Protein AF-A0A7X7LHX3-F1 (afdb_monomer_lite)

Radius of gyration: 37.58 Å; chains: 1; bounding box: 99×32×101 Å

Foldseek 3Di:
DDDDDDDDPPPCPDPVNVVVVVVVVVVVVVVVVVVVVVVVVVVVVVVVVVVVVVVLVVLLVVLLVLLVVLVVVLVVLCVVQPDDDPPLVVVLVVLSVVLVVCSVVSHDSVVSVVSSVVSVVSSVVVSVVSVVVVVVVVVD

Secondary structure (DSSP, 8-state):
--------------HHHHHHHHHHHHHHHHHHHHHHHHHHHHHHHHHHHHHHHHHHHHHHHHHHHHHHHHHHHHHHHHHHSTTS-HHHHHHHHHHHHHHHHHHHTT--HHHHHHHHHHHHHHHHHHHHHHHHHHHHHHH-

Sequence (140 aa):
MEGKEKQSVNSGSKPNDVKIFKAIILVLVVIIGVLTFLLITSRSSIKEIATEKQESVNLNQELQTELDSLLTDYNFLKSEYDSVLVEKDSVIQASADEIRRLISMEADYYKIRRQLNLLRERTQDYVDELDKLYTENKVL

pLDDT: mean 74.72, std 14.15, range [38.03, 93.12]

Structure (mmCIF, N/CA/C/O backbone):
data_AF-A0A7X7LHX3-F1
#
_entry.id   AF-A0A7X7LHX3-F1
#
loop_
_atom_site.group_PDB
_atom_site.id
_atom_site.type_symbol
_atom_site.label_atom_id
_atom_site.label_alt_id
_atom_site.label_comp_id
_atom_site.label_asym_id
_atom_site.label_entity_id
_atom_site.label_seq_id
_atom_site.pdbx_PDB_ins_code
_atom_site.Cartn_x
_atom_site.Cartn_y
_atom_site.Cartn_z
_atom_site.occupancy
_atom_site.B_iso_or_equiv
_atom_site.auth_seq_id
_atom_site.auth_comp_id
_atom_site.auth_asym_id
_atom_site.auth_atom_id
_atom_site.pdbx_PDB_model_num
ATOM 1 N N . MET A 1 1 ? 75.371 -25.518 -63.314 1.00 41.06 1 MET A N 1
ATOM 2 C CA . MET A 1 1 ? 75.335 -24.048 -63.427 1.00 41.06 1 MET A CA 1
ATOM 3 C C . MET A 1 1 ? 73.890 -23.696 -63.702 1.00 41.06 1 MET A C 1
ATOM 5 O O . MET A 1 1 ? 73.338 -24.246 -64.639 1.00 41.06 1 MET A O 1
ATOM 9 N N . GLU A 1 2 ? 73.197 -23.239 -62.659 1.00 42.00 2 GLU A N 1
ATOM 10 C CA . GLU A 1 2 ? 72.659 -21.863 -62.577 1.00 42.00 2 GLU A CA 1
ATOM 11 C C . GLU A 1 2 ? 71.276 -21.805 -63.255 1.00 42.00 2 GLU A C 1
ATOM 13 O O . GLU A 1 2 ? 71.100 -22.329 -64.339 1.00 42.00 2 GLU A O 1
ATOM 18 N N . GLY A 1 3 ? 70.211 -21.268 -62.677 1.00 40.81 3 GLY A N 1
ATOM 19 C CA . GLY A 1 3 ? 70.070 -20.422 -61.506 1.00 40.81 3 GLY A CA 1
ATOM 20 C C . GLY A 1 3 ? 68.586 -20.291 -61.139 1.00 40.81 3 GLY A C 1
ATOM 21 O O . GLY A 1 3 ? 67.703 -20.864 -61.772 1.00 40.81 3 GLY A O 1
ATOM 22 N N . LYS A 1 4 ? 68.365 -19.581 -60.040 1.00 44.97 4 LYS A N 1
ATOM 23 C CA . LYS A 1 4 ? 67.146 -19.477 -59.239 1.00 44.97 4 LYS A CA 1
ATOM 24 C C . LYS A 1 4 ? 66.071 -18.548 -59.816 1.00 44.97 4 LYS A C 1
ATOM 26 O O . LYS A 1 4 ? 66.399 -17.657 -60.584 1.00 44.97 4 LYS A O 1
ATOM 31 N N . GLU A 1 5 ? 64.871 -18.685 -59.227 1.00 48.75 5 GLU A N 1
ATOM 32 C CA . GLU A 1 5 ? 63.884 -17.627 -58.907 1.00 48.75 5 GLU A CA 1
ATOM 33 C C . GLU A 1 5 ? 63.268 -16.861 -60.101 1.00 48.75 5 GLU A C 1
ATOM 35 O O . GLU A 1 5 ? 63.939 -16.443 -61.029 1.00 48.75 5 GLU A O 1
ATOM 40 N N . LYS A 1 6 ? 61.959 -16.590 -60.146 1.00 38.84 6 LYS A N 1
ATOM 41 C CA . LYS A 1 6 ? 61.212 -15.779 -59.174 1.00 38.84 6 LYS A CA 1
ATOM 42 C C . LYS A 1 6 ? 59.709 -16.080 -59.218 1.00 38.84 6 LYS A C 1
ATOM 44 O O . LYS A 1 6 ? 59.129 -16.282 -60.280 1.00 38.84 6 LYS A O 1
ATOM 49 N N . GLN A 1 7 ? 59.090 -16.012 -58.039 1.00 50.19 7 GLN A N 1
ATOM 50 C CA . GLN A 1 7 ? 57.660 -15.767 -57.852 1.00 50.19 7 GLN A CA 1
ATOM 51 C C . GLN A 1 7 ? 57.191 -14.538 -58.647 1.00 50.19 7 GLN A C 1
ATOM 53 O O . GLN A 1 7 ? 57.873 -13.513 -58.661 1.00 50.19 7 GLN A O 1
ATOM 58 N N . SER A 1 8 ? 55.950 -14.564 -59.128 1.00 39.25 8 SER A N 1
ATOM 59 C CA . SER A 1 8 ? 55.077 -13.402 -58.963 1.00 39.25 8 SER A CA 1
ATOM 60 C C . SER A 1 8 ? 53.651 -13.864 -58.667 1.00 39.25 8 SER A C 1
ATOM 62 O O . SER A 1 8 ? 52.944 -14.448 -59.485 1.00 39.25 8 SER A O 1
ATOM 64 N N . VAL A 1 9 ? 53.249 -13.637 -57.419 1.00 48.22 9 VAL A N 1
ATOM 65 C CA . VAL A 1 9 ? 51.854 -13.644 -56.991 1.00 48.22 9 VAL A CA 1
ATOM 66 C C . VAL A 1 9 ? 51.173 -12.507 -57.747 1.00 48.22 9 VAL A C 1
ATOM 68 O O . VAL A 1 9 ? 51.409 -11.339 -57.453 1.00 48.22 9 VAL A O 1
ATOM 71 N N . ASN A 1 10 ? 50.372 -12.833 -58.759 1.00 38.03 10 ASN A N 1
ATOM 72 C CA . ASN A 1 10 ? 49.577 -11.839 -59.468 1.00 38.03 10 ASN A CA 1
ATOM 73 C C . ASN A 1 10 ? 48.259 -11.616 -58.711 1.00 38.03 10 ASN A C 1
ATOM 75 O O . ASN A 1 10 ? 47.258 -12.282 -58.976 1.00 38.03 10 ASN A O 1
ATOM 79 N N . SER A 1 11 ? 48.260 -10.691 -57.746 1.00 54.00 11 SER A N 1
ATOM 80 C CA . SER A 1 11 ? 47.035 -10.143 -57.156 1.00 54.00 11 SER A CA 1
ATOM 81 C C . SER A 1 11 ? 46.426 -9.098 -58.098 1.00 54.00 11 SER A C 1
ATOM 83 O O . SER A 1 11 ? 46.456 -7.892 -57.867 1.00 54.00 11 SER A O 1
ATOM 85 N N . GLY A 1 12 ? 45.835 -9.571 -59.192 1.00 42.47 12 GLY A N 1
ATOM 86 C CA . GLY A 1 12 ? 45.006 -8.744 -60.063 1.00 42.47 12 GLY A CA 1
ATOM 87 C C . GLY A 1 12 ? 43.636 -8.488 -59.436 1.00 42.47 12 GLY A C 1
ATOM 88 O O . GLY A 1 12 ? 42.648 -9.065 -59.885 1.00 42.47 12 GLY A O 1
ATOM 89 N N . SER A 1 13 ? 43.547 -7.652 -58.396 1.00 57.66 13 SER A N 1
ATOM 90 C CA . SER A 1 13 ? 42.248 -7.172 -57.905 1.00 57.66 13 SER A CA 1
ATOM 91 C C . SER A 1 13 ? 41.620 -6.282 -58.979 1.00 57.66 13 SER A C 1
ATOM 93 O O . SER A 1 13 ? 42.137 -5.197 -59.269 1.00 57.66 13 SER A O 1
ATOM 95 N N . LYS A 1 14 ? 40.524 -6.739 -59.598 1.00 55.00 14 LYS A N 1
ATOM 96 C CA . LYS A 1 14 ? 39.807 -5.967 -60.618 1.00 55.00 14 LYS A CA 1
ATOM 97 C C . LYS A 1 14 ? 39.309 -4.656 -59.986 1.00 55.00 14 LYS A C 1
ATOM 99 O O . LYS A 1 14 ? 38.864 -4.666 -58.838 1.00 55.00 14 LYS A O 1
ATOM 104 N N . PRO A 1 15 ? 39.298 -3.524 -60.714 1.00 55.72 15 PRO A N 1
ATOM 105 C CA . PRO A 1 15 ? 38.886 -2.220 -60.172 1.00 55.72 15 PRO A CA 1
ATOM 106 C C . PRO A 1 15 ? 37.428 -2.189 -59.674 1.00 55.72 15 PRO A C 1
ATOM 108 O O . PRO A 1 15 ? 37.037 -1.278 -58.944 1.00 55.72 15 PRO A O 1
ATOM 111 N N . ASN A 1 16 ? 36.628 -3.187 -60.051 1.00 63.31 16 ASN A N 1
ATOM 112 C CA . ASN A 1 16 ? 35.244 -3.360 -59.624 1.00 63.31 16 ASN A CA 1
ATOM 113 C C . ASN A 1 16 ? 35.166 -4.004 -58.229 1.00 63.31 16 ASN A C 1
ATOM 115 O O . ASN A 1 16 ? 34.292 -3.639 -57.449 1.00 63.31 16 ASN A O 1
ATOM 119 N N . ASP A 1 17 ? 36.119 -4.875 -57.879 1.00 68.56 17 ASP A N 1
ATOM 120 C CA . ASP A 1 17 ? 36.153 -5.571 -56.588 1.00 68.56 17 ASP A CA 1
ATOM 121 C C . ASP A 1 17 ? 36.478 -4.589 -55.457 1.00 68.56 17 ASP A C 1
ATOM 123 O O . ASP A 1 17 ? 35.821 -4.589 -54.420 1.00 68.56 17 ASP A O 1
ATOM 127 N N . VAL A 1 18 ? 37.411 -3.657 -55.683 1.00 71.56 18 VAL A N 1
ATOM 128 C CA . VAL A 1 18 ? 37.781 -2.628 -54.689 1.00 71.56 18 VAL A CA 1
ATOM 129 C C . VAL A 1 18 ? 36.615 -1.667 -54.407 1.00 71.56 18 VAL A C 1
ATOM 131 O O . VAL A 1 18 ? 36.416 -1.232 -53.272 1.00 71.56 18 VAL A O 1
ATOM 134 N N . LYS A 1 19 ? 35.800 -1.359 -55.426 1.00 76.44 19 LYS A N 1
ATOM 135 C CA . LYS A 1 19 ? 34.595 -0.524 -55.282 1.00 76.44 19 LYS A CA 1
ATOM 136 C C . LYS A 1 19 ? 33.489 -1.250 -54.512 1.00 76.44 19 LYS A C 1
ATOM 138 O O . LYS A 1 19 ? 32.851 -0.631 -53.664 1.00 76.44 19 LYS A O 1
ATOM 143 N N . ILE A 1 20 ? 33.307 -2.548 -54.761 1.00 74.69 20 ILE A N 1
ATOM 144 C CA . ILE A 1 20 ? 32.345 -3.396 -54.041 1.00 74.69 20 ILE A CA 1
ATOM 145 C C . ILE A 1 20 ? 32.760 -3.555 -52.572 1.00 74.69 20 ILE A C 1
ATOM 147 O O . ILE A 1 20 ? 31.939 -3.335 -51.684 1.00 74.69 20 ILE A O 1
ATOM 151 N N . PHE A 1 21 ? 34.039 -3.822 -52.291 1.00 74.88 21 PHE A N 1
ATOM 152 C CA . PHE A 1 21 ? 34.556 -3.880 -50.918 1.00 74.88 21 PHE A CA 1
ATOM 153 C C . PHE A 1 21 ? 34.365 -2.556 -50.169 1.00 74.88 21 PHE A C 1
ATOM 155 O O . PHE A 1 21 ? 33.920 -2.553 -49.021 1.00 74.88 21 PHE A O 1
ATOM 162 N N . LYS A 1 22 ? 34.626 -1.417 -50.822 1.00 83.69 22 LYS A N 1
ATOM 163 C CA . LYS A 1 22 ? 34.402 -0.092 -50.225 1.00 83.69 22 LYS A CA 1
ATOM 164 C C . LYS A 1 22 ? 32.919 0.172 -49.926 1.00 83.69 22 LYS A C 1
ATOM 166 O O . LYS A 1 22 ? 32.612 0.769 -48.897 1.00 83.69 22 LYS A O 1
ATOM 171 N N . ALA A 1 23 ? 32.008 -0.295 -50.782 1.00 83.19 23 ALA A N 1
ATOM 172 C CA . ALA A 1 23 ? 30.566 -0.192 -50.553 1.00 83.19 23 ALA A CA 1
ATOM 173 C C . ALA A 1 23 ? 30.103 -1.062 -49.371 1.00 83.19 23 ALA A C 1
ATOM 175 O O . ALA A 1 23 ? 29.350 -0.586 -48.524 1.00 83.19 23 ALA A O 1
ATOM 176 N N . ILE A 1 24 ? 30.605 -2.296 -49.262 1.00 85.06 24 ILE A N 1
ATOM 177 C CA . ILE A 1 24 ? 30.299 -3.204 -48.142 1.00 85.06 24 ILE A CA 1
ATOM 178 C C . ILE A 1 24 ? 30.779 -2.614 -46.810 1.00 85.06 24 ILE A C 1
ATOM 180 O O . ILE A 1 24 ? 30.032 -2.625 -45.833 1.00 85.06 24 ILE A O 1
ATOM 184 N N . ILE A 1 25 ? 31.991 -2.050 -46.771 1.00 87.56 25 ILE A N 1
ATOM 185 C CA . ILE A 1 25 ? 32.534 -1.393 -45.570 1.00 87.56 25 ILE A CA 1
ATOM 186 C C . ILE A 1 25 ? 31.654 -0.208 -45.150 1.00 87.56 25 ILE A C 1
ATOM 188 O O . ILE A 1 25 ? 31.365 -0.054 -43.966 1.00 87.56 25 ILE A O 1
ATOM 192 N N . LEU A 1 26 ? 31.185 0.602 -46.104 1.00 89.12 26 LEU A N 1
ATOM 193 C CA . LEU A 1 26 ? 30.300 1.734 -45.816 1.00 89.12 26 LEU A CA 1
ATOM 194 C C . LEU A 1 26 ? 28.971 1.262 -45.210 1.00 89.12 26 LEU A C 1
ATOM 196 O O . LEU A 1 26 ? 28.538 1.804 -44.195 1.00 89.12 26 LEU A O 1
ATOM 200 N N . VAL A 1 27 ? 28.361 0.217 -45.775 1.00 90.25 27 VAL A N 1
ATOM 201 C CA . VAL A 1 27 ? 27.127 -0.382 -45.239 1.00 90.25 27 VAL A CA 1
ATOM 202 C C . VAL A 1 27 ? 27.340 -0.922 -43.822 1.00 90.25 27 VAL A C 1
ATOM 204 O O . VAL A 1 27 ? 26.514 -0.678 -42.947 1.00 90.25 27 VAL A O 1
ATOM 207 N N . LEU A 1 28 ? 28.469 -1.586 -43.563 1.00 87.50 28 LEU A N 1
ATOM 208 C CA . LEU A 1 28 ? 28.830 -2.075 -42.228 1.00 87.50 28 LEU A CA 1
ATOM 209 C C . LEU A 1 28 ? 28.939 -0.941 -41.202 1.00 87.50 28 LEU A C 1
ATOM 211 O O . LEU A 1 28 ? 28.404 -1.065 -40.103 1.00 87.50 28 LEU A O 1
ATOM 215 N N . VAL A 1 29 ? 29.573 0.178 -41.561 1.00 93.12 29 VAL A N 1
ATOM 216 C CA . VAL A 1 29 ? 29.688 1.353 -40.679 1.00 93.12 29 VAL A CA 1
ATOM 217 C C . VAL A 1 29 ? 28.316 1.957 -40.377 1.00 93.12 29 VAL A C 1
ATOM 219 O O . VAL A 1 29 ? 28.051 2.318 -39.231 1.00 93.12 29 VAL A O 1
ATOM 222 N N . VAL A 1 30 ? 27.423 2.018 -41.368 1.00 92.94 30 VAL A N 1
ATOM 223 C CA . VAL A 1 30 ? 26.046 2.498 -41.171 1.00 92.94 30 VAL A CA 1
ATOM 224 C C . VAL A 1 30 ? 25.276 1.571 -40.231 1.00 92.94 30 VAL A C 1
ATOM 226 O O . VAL A 1 30 ? 24.654 2.053 -39.288 1.00 92.94 30 VAL A O 1
ATOM 229 N N . ILE A 1 31 ? 25.360 0.252 -40.430 1.00 89.38 31 ILE A N 1
ATOM 230 C CA . ILE A 1 31 ? 24.710 -0.731 -39.550 1.00 89.38 31 ILE A CA 1
ATOM 231 C C . ILE A 1 31 ? 25.233 -0.592 -38.117 1.00 89.38 31 ILE A C 1
ATOM 233 O O . ILE A 1 31 ? 24.437 -0.523 -37.185 1.00 89.38 31 ILE A O 1
ATOM 237 N N . ILE A 1 32 ? 26.551 -0.486 -37.930 1.00 90.25 32 ILE A N 1
ATOM 238 C CA . ILE A 1 32 ? 27.154 -0.296 -36.605 1.00 90.25 32 ILE A CA 1
ATOM 239 C C . ILE A 1 32 ? 26.674 1.015 -35.969 1.00 90.25 32 ILE A C 1
ATOM 241 O O . ILE A 1 32 ? 26.324 1.013 -34.793 1.00 90.25 32 ILE A O 1
ATOM 245 N N . GLY A 1 33 ? 26.601 2.110 -36.729 1.00 91.25 33 GLY A N 1
ATOM 246 C CA . GLY A 1 33 ? 26.092 3.397 -36.244 1.00 91.25 33 GLY A CA 1
ATOM 247 C C . GLY A 1 33 ? 24.621 3.350 -35.821 1.00 91.25 33 GLY A C 1
ATOM 248 O O . GLY A 1 33 ? 24.252 3.907 -34.790 1.00 91.25 33 GLY A O 1
ATOM 249 N N . VAL A 1 34 ? 23.779 2.640 -36.574 1.00 89.88 34 VAL A N 1
ATOM 250 C CA . VAL A 1 34 ? 22.372 2.425 -36.205 1.00 89.88 34 VAL A CA 1
ATOM 251 C C . VAL A 1 34 ? 22.273 1.570 -34.941 1.00 89.88 34 VAL A C 1
ATOM 253 O O . VAL A 1 34 ? 21.507 1.899 -34.039 1.00 89.88 34 VAL A O 1
ATOM 256 N N . LEU A 1 35 ? 23.072 0.506 -34.831 1.00 86.75 35 LEU A N 1
ATOM 257 C CA . LEU A 1 35 ? 23.077 -0.365 -33.654 1.00 86.75 35 LEU A CA 1
ATOM 258 C C . LEU A 1 35 ? 23.544 0.368 -32.388 1.00 86.75 35 LEU A C 1
ATOM 260 O O . LEU A 1 35 ? 22.933 0.200 -31.333 1.00 86.75 35 LEU A O 1
ATOM 264 N N . THR A 1 36 ? 24.587 1.200 -32.471 1.00 86.88 36 THR A N 1
ATOM 265 C CA . THR A 1 36 ? 25.053 1.996 -31.322 1.00 86.88 36 THR A CA 1
ATOM 266 C C . THR A 1 36 ? 24.035 3.059 -30.923 1.00 86.88 36 THR A C 1
ATOM 268 O O . THR A 1 36 ? 23.804 3.250 -29.728 1.00 86.88 36 THR A O 1
ATOM 271 N N . PHE A 1 37 ? 23.375 3.692 -31.897 1.00 84.38 37 PHE A N 1
ATOM 272 C CA . PHE A 1 37 ? 22.292 4.639 -31.645 1.00 84.38 37 PHE A CA 1
ATOM 273 C C . PHE A 1 37 ? 21.105 3.971 -30.934 1.00 84.38 37 PHE A C 1
ATOM 275 O O . PHE A 1 37 ? 20.696 4.435 -29.871 1.00 84.38 37 PHE A O 1
ATOM 282 N N . LEU A 1 38 ? 20.623 2.828 -31.442 1.00 77.56 38 LEU A N 1
ATOM 283 C CA . LEU A 1 38 ? 19.540 2.059 -30.813 1.00 77.56 38 LEU A CA 1
ATOM 284 C C . LEU A 1 38 ? 19.885 1.629 -29.380 1.00 77.56 38 LEU A C 1
ATOM 286 O O . LEU A 1 38 ? 19.030 1.680 -28.495 1.00 77.56 38 LEU A O 1
ATOM 290 N N . LEU A 1 39 ? 21.138 1.241 -29.127 1.00 74.94 39 LEU A N 1
ATOM 291 C CA . LEU A 1 39 ? 21.597 0.829 -27.799 1.00 74.94 39 LEU A CA 1
ATOM 292 C C . LEU A 1 39 ? 21.585 2.003 -26.806 1.00 74.94 39 LEU A C 1
ATOM 294 O O . LEU A 1 39 ? 21.158 1.833 -25.662 1.00 74.94 39 LEU A O 1
ATOM 298 N N . ILE A 1 40 ? 22.004 3.198 -27.232 1.00 74.94 40 ILE A N 1
ATOM 299 C CA . ILE A 1 40 ? 21.978 4.408 -26.394 1.00 74.94 40 ILE A CA 1
ATOM 300 C C . ILE A 1 40 ? 20.534 4.819 -26.078 1.00 74.94 40 ILE A C 1
ATOM 302 O O . ILE A 1 40 ? 20.224 5.047 -24.908 1.00 74.94 40 ILE A O 1
ATOM 306 N N . THR A 1 41 ? 19.642 4.841 -27.076 1.00 70.69 41 THR A N 1
ATOM 307 C CA . THR A 1 41 ? 18.217 5.171 -26.881 1.00 70.69 41 THR A CA 1
ATOM 308 C C . THR A 1 41 ? 17.505 4.153 -25.984 1.00 70.69 41 THR A C 1
ATOM 310 O O . THR A 1 41 ? 16.675 4.523 -25.158 1.00 70.69 41 THR A O 1
ATOM 313 N N . SER A 1 42 ? 17.860 2.868 -26.078 1.00 59.78 42 SER A N 1
ATOM 314 C CA . SER A 1 42 ? 17.296 1.828 -25.209 1.00 59.78 42 SER A CA 1
ATOM 315 C C . SER A 1 42 ? 17.706 2.009 -23.739 1.00 59.78 42 SER A C 1
ATOM 317 O O . SER A 1 42 ? 16.898 1.784 -22.839 1.00 59.78 42 SER A O 1
ATOM 319 N N . ARG A 1 43 ? 18.928 2.485 -23.462 1.00 58.03 43 ARG A N 1
ATOM 320 C CA . ARG A 1 43 ? 19.407 2.697 -22.083 1.00 58.03 43 ARG A CA 1
ATOM 321 C C . ARG A 1 43 ? 18.749 3.874 -21.360 1.00 58.03 43 ARG A C 1
ATOM 323 O O . ARG A 1 43 ? 18.651 3.814 -20.136 1.00 58.03 43 ARG A O 1
ATOM 330 N N . SER A 1 44 ? 18.316 4.923 -22.064 1.00 56.06 44 SER A N 1
ATOM 331 C CA . SER A 1 44 ? 17.613 6.056 -21.437 1.00 56.06 44 SER A CA 1
ATOM 332 C C . SER A 1 44 ? 16.239 5.653 -20.904 1.00 56.06 44 SER A C 1
ATOM 334 O O . SER A 1 44 ? 15.940 5.949 -19.752 1.00 56.06 44 SER A O 1
ATOM 336 N N . SER A 1 45 ? 15.466 4.881 -21.673 1.00 56.97 45 SER A N 1
ATOM 337 C CA . SER A 1 45 ? 14.146 4.400 -21.242 1.00 56.97 45 SER A CA 1
ATOM 338 C C . SER A 1 45 ? 14.235 3.430 -20.060 1.00 56.97 45 SER A C 1
ATOM 340 O O . SER A 1 45 ? 13.378 3.437 -19.189 1.00 56.97 45 SER A O 1
ATOM 342 N N . ILE A 1 46 ? 15.300 2.623 -19.979 1.00 57.31 46 ILE A N 1
ATOM 343 C CA . ILE A 1 46 ? 15.488 1.679 -18.864 1.00 57.31 46 ILE A CA 1
ATOM 344 C C . ILE A 1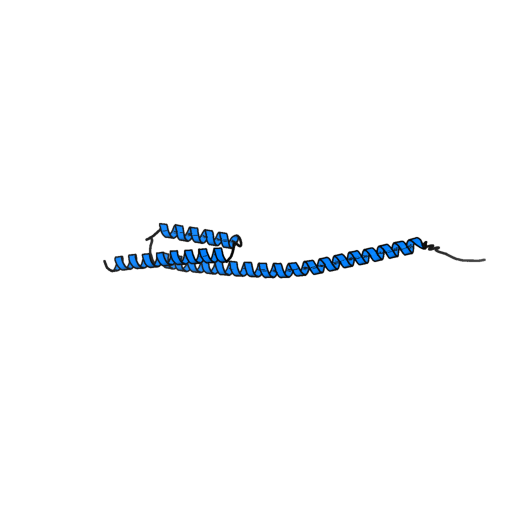 46 ? 15.701 2.408 -17.530 1.00 57.31 46 ILE A C 1
ATOM 346 O O . ILE A 1 46 ? 15.236 1.922 -16.502 1.00 57.31 46 ILE A O 1
ATOM 350 N N . LYS A 1 47 ? 16.397 3.555 -17.519 1.00 58.84 47 LYS A N 1
ATOM 351 C CA . LYS A 1 47 ? 16.633 4.308 -16.276 1.00 58.84 47 LYS A CA 1
ATOM 352 C C . LYS A 1 47 ? 15.357 4.944 -15.741 1.00 58.84 47 LYS A C 1
ATOM 354 O O . LYS A 1 47 ? 15.106 4.811 -14.554 1.00 58.84 47 LYS A O 1
ATOM 359 N N . GLU A 1 48 ? 14.574 5.573 -16.612 1.00 61.00 48 GLU A N 1
ATOM 360 C CA . GLU A 1 48 ? 13.305 6.224 -16.264 1.00 61.00 48 GLU A CA 1
ATOM 361 C C . GLU A 1 48 ? 12.288 5.208 -15.719 1.00 61.00 48 GLU A C 1
ATOM 363 O O . GLU A 1 48 ? 11.784 5.373 -14.609 1.00 61.00 48 GLU A O 1
ATOM 368 N N . ILE A 1 49 ? 12.135 4.071 -16.408 1.00 60.41 49 ILE A N 1
ATOM 369 C CA . ILE A 1 49 ? 11.282 2.956 -15.965 1.00 60.41 49 ILE A CA 1
ATOM 370 C C . ILE A 1 49 ? 11.763 2.375 -14.625 1.00 60.41 49 ILE A C 1
ATOM 372 O O . ILE A 1 49 ? 10.953 1.992 -13.783 1.00 60.41 49 ILE A O 1
ATOM 376 N N . ALA A 1 50 ? 13.079 2.288 -14.402 1.00 61.97 50 ALA A N 1
ATOM 377 C CA . ALA A 1 50 ? 13.618 1.787 -13.139 1.00 61.97 50 ALA A CA 1
ATOM 378 C C . ALA A 1 50 ? 13.335 2.741 -11.966 1.00 61.97 50 ALA A C 1
ATOM 380 O O . ALA A 1 50 ? 13.032 2.267 -10.872 1.00 61.97 50 ALA A O 1
ATOM 381 N N . THR A 1 51 ? 13.404 4.059 -12.182 1.00 63.94 51 THR A N 1
ATOM 382 C CA . THR A 1 51 ? 13.058 5.062 -11.162 1.00 63.94 51 THR A CA 1
ATOM 383 C C . THR A 1 51 ? 11.569 5.074 -10.836 1.00 63.94 51 THR A C 1
ATOM 385 O O . THR A 1 51 ? 11.223 4.975 -9.663 1.00 63.94 51 THR A O 1
ATOM 388 N N . GLU A 1 52 ? 10.691 5.094 -11.840 1.00 62.53 52 GLU A N 1
ATOM 389 C CA . GLU A 1 52 ? 9.234 5.069 -11.628 1.00 62.53 52 GLU A CA 1
ATOM 390 C C . GLU A 1 52 ? 8.792 3.792 -10.903 1.00 62.53 52 GLU A C 1
ATOM 392 O O . GLU A 1 52 ? 7.986 3.824 -9.970 1.00 62.53 52 GLU A O 1
ATOM 397 N N . LYS A 1 53 ? 9.383 2.648 -11.273 1.00 67.69 53 LYS A N 1
ATOM 398 C CA . LYS A 1 53 ? 9.124 1.379 -10.592 1.00 67.69 53 LYS A CA 1
ATOM 399 C C . LYS A 1 53 ? 9.577 1.410 -9.132 1.00 67.69 53 LYS A C 1
ATOM 401 O O . LYS A 1 53 ? 8.889 0.867 -8.273 1.00 67.69 53 LYS A O 1
ATOM 406 N N . GLN A 1 54 ? 10.714 2.040 -8.839 1.00 70.00 54 GLN A N 1
ATOM 407 C CA . GLN A 1 54 ? 11.200 2.165 -7.467 1.00 70.00 54 GLN A CA 1
ATOM 408 C C . GLN A 1 54 ? 10.286 3.061 -6.618 1.00 70.00 54 GLN A C 1
ATOM 410 O O . GLN A 1 54 ? 10.033 2.737 -5.459 1.00 70.00 54 GLN A O 1
ATOM 415 N N . GLU A 1 55 ? 9.763 4.150 -7.183 1.00 74.44 55 GLU A N 1
ATOM 416 C CA . GLU A 1 55 ? 8.796 5.017 -6.498 1.00 74.44 55 GLU A CA 1
ATOM 417 C C . GLU A 1 55 ? 7.482 4.287 -6.197 1.00 74.44 55 GLU A C 1
ATOM 419 O O . GLU A 1 55 ? 7.004 4.344 -5.063 1.00 74.44 55 GLU A O 1
ATOM 424 N N . SER A 1 56 ? 6.947 3.527 -7.159 1.00 71.25 56 SER A N 1
ATOM 425 C CA . SER A 1 56 ? 5.758 2.685 -6.950 1.00 71.25 56 SER A CA 1
ATOM 426 C C . SER A 1 56 ? 5.961 1.668 -5.821 1.00 71.25 56 SER A C 1
ATOM 428 O O . SER A 1 56 ? 5.117 1.529 -4.934 1.00 71.25 56 SER A O 1
ATOM 430 N N . VAL A 1 57 ? 7.112 0.986 -5.798 1.00 78.06 57 VAL A N 1
ATOM 431 C CA . VAL A 1 57 ? 7.449 0.021 -4.738 1.00 78.06 57 VAL A CA 1
ATOM 432 C C . VAL A 1 57 ? 7.505 0.697 -3.367 1.00 78.06 57 VAL A C 1
ATOM 434 O O . VAL A 1 57 ? 6.938 0.173 -2.408 1.00 78.06 57 VAL A O 1
ATOM 437 N N . ASN A 1 58 ? 8.135 1.869 -3.271 1.00 81.12 58 ASN A N 1
ATOM 438 C CA . ASN A 1 58 ? 8.244 2.602 -2.011 1.00 81.12 58 ASN A CA 1
ATOM 439 C C . ASN A 1 58 ? 6.866 3.051 -1.491 1.00 81.12 58 ASN A C 1
ATOM 441 O O . ASN A 1 58 ? 6.577 2.881 -0.307 1.00 81.12 58 ASN A O 1
ATOM 445 N N . LEU A 1 59 ? 6.000 3.571 -2.368 1.00 81.44 59 LEU A N 1
ATOM 446 C CA . LEU A 1 59 ? 4.642 4.000 -2.006 1.00 81.44 59 LEU A CA 1
ATOM 447 C C . LEU A 1 59 ? 3.772 2.828 -1.541 1.00 81.44 59 LEU A C 1
ATOM 449 O O . LEU A 1 59 ? 3.051 2.939 -0.549 1.00 81.44 59 LEU A O 1
ATOM 453 N N . ASN A 1 60 ? 3.856 1.688 -2.229 1.00 81.88 60 ASN A N 1
ATOM 454 C CA . ASN A 1 60 ? 3.148 0.476 -1.823 1.00 81.88 60 ASN A CA 1
ATOM 455 C C . ASN A 1 60 ? 3.627 -0.025 -0.456 1.00 81.88 60 ASN A C 1
ATOM 457 O O . ASN A 1 60 ? 2.810 -0.408 0.382 1.00 81.88 60 ASN A O 1
ATOM 461 N N . GLN A 1 61 ? 4.936 0.029 -0.203 1.00 87.12 61 GLN A N 1
ATOM 462 C CA . GLN A 1 61 ? 5.509 -0.340 1.088 1.00 87.12 61 GLN A CA 1
ATOM 463 C C . GLN A 1 61 ? 5.051 0.600 2.215 1.00 87.12 61 GLN A C 1
ATOM 465 O O . GLN A 1 61 ? 4.761 0.138 3.321 1.00 87.12 61 GLN A O 1
ATOM 470 N N . GLU A 1 62 ? 4.947 1.904 1.949 1.00 87.31 62 GLU A N 1
ATOM 471 C CA . GLU A 1 62 ? 4.415 2.879 2.907 1.00 87.31 62 GLU A CA 1
ATOM 472 C C . GLU A 1 62 ? 2.952 2.572 3.258 1.00 87.31 62 GLU A C 1
ATOM 474 O O . GLU A 1 62 ? 2.617 2.449 4.436 1.00 87.31 62 GLU A O 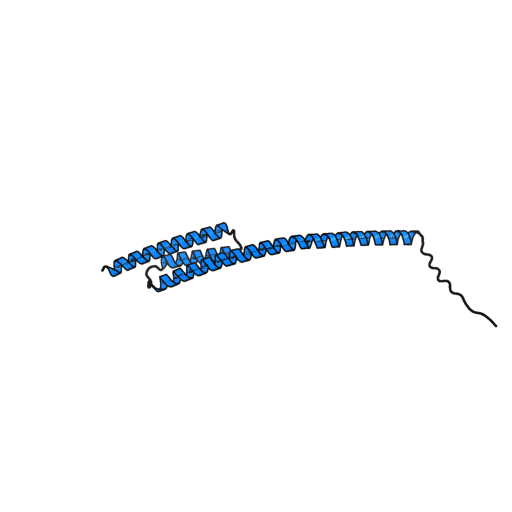1
ATOM 479 N N . LEU A 1 63 ? 2.099 2.361 2.250 1.00 88.12 63 LEU A N 1
ATOM 480 C CA . LEU A 1 63 ? 0.685 2.015 2.444 1.00 88.12 63 LEU A CA 1
ATOM 481 C C . LEU A 1 63 ? 0.509 0.698 3.208 1.00 88.12 63 LEU A C 1
ATOM 483 O O . LEU A 1 63 ? -0.386 0.581 4.046 1.00 88.12 63 LEU A O 1
ATOM 487 N N . GLN A 1 64 ? 1.366 -0.287 2.943 1.00 86.69 64 GLN A N 1
ATOM 488 C CA . GLN A 1 64 ? 1.348 -1.559 3.658 1.00 86.69 64 GLN A CA 1
ATOM 489 C C . GLN A 1 64 ? 1.743 -1.384 5.127 1.00 86.69 64 GLN A C 1
ATOM 491 O O . GLN A 1 64 ? 1.060 -1.895 6.009 1.00 86.69 64 GLN A O 1
ATOM 496 N N . THR A 1 65 ? 2.784 -0.594 5.393 1.00 90.88 65 THR A N 1
ATOM 497 C CA . THR A 1 65 ? 3.210 -0.264 6.761 1.00 90.88 65 THR A CA 1
ATOM 498 C C . THR A 1 65 ? 2.101 0.469 7.522 1.00 90.88 65 THR A C 1
ATOM 500 O O . THR A 1 65 ? 1.835 0.173 8.686 1.00 90.88 65 THR A O 1
ATOM 503 N N . GLU A 1 66 ? 1.417 1.401 6.855 1.00 86.50 66 GLU A N 1
ATOM 504 C CA . GLU A 1 66 ? 0.295 2.162 7.406 1.00 86.50 66 GLU A CA 1
ATOM 505 C C . GLU A 1 66 ? -0.894 1.249 7.762 1.00 86.50 66 GLU A C 1
ATOM 507 O O . GLU A 1 66 ? -1.490 1.391 8.834 1.00 86.50 66 GLU A O 1
ATOM 512 N N . LEU A 1 67 ? -1.210 0.281 6.894 1.00 90.00 67 LEU A N 1
ATOM 513 C CA . LEU A 1 67 ? -2.243 -0.725 7.142 1.00 90.00 67 LEU A CA 1
ATOM 514 C C . LEU A 1 67 ? -1.874 -1.649 8.309 1.00 90.00 67 LEU A C 1
ATOM 516 O O . LEU A 1 67 ? -2.706 -1.895 9.182 1.00 90.00 67 LEU A O 1
ATOM 520 N N . ASP A 1 68 ? -0.645 -2.160 8.332 1.00 89.12 68 ASP A N 1
ATOM 521 C CA . ASP A 1 68 ? -0.197 -3.100 9.360 1.00 89.12 68 ASP A CA 1
ATOM 522 C C . ASP A 1 68 ? -0.129 -2.433 10.743 1.00 89.12 68 ASP A C 1
ATOM 524 O O . ASP A 1 68 ? -0.513 -3.048 11.742 1.00 89.12 68 ASP A O 1
ATOM 528 N N . SER A 1 69 ? 0.264 -1.155 10.807 1.00 88.38 69 SER A N 1
ATOM 529 C CA . SER A 1 69 ? 0.188 -0.356 12.037 1.00 88.38 69 SER A CA 1
ATOM 530 C C . SER A 1 69 ? -1.255 -0.233 12.526 1.00 88.38 69 SER A C 1
ATOM 532 O O . SER A 1 69 ? -1.534 -0.540 13.681 1.00 88.38 69 SER A O 1
ATOM 534 N N . LEU A 1 70 ? -2.185 0.143 11.640 1.00 86.69 70 LEU A N 1
ATOM 535 C CA . LEU A 1 70 ? -3.599 0.296 11.991 1.00 86.69 70 LEU A CA 1
ATOM 536 C C . LEU A 1 70 ? -4.207 -1.010 12.518 1.00 86.69 70 LEU A C 1
ATOM 538 O O . LEU A 1 70 ? -4.961 -1.001 13.490 1.00 86.69 70 LEU A O 1
ATOM 542 N N . LEU A 1 71 ? -3.883 -2.137 11.883 1.00 84.31 71 LEU A N 1
ATOM 543 C CA . LEU A 1 71 ? -4.348 -3.451 12.325 1.00 84.31 71 LEU A CA 1
ATOM 544 C C . LEU A 1 71 ? -3.724 -3.868 13.654 1.00 84.31 71 LEU A C 1
ATOM 546 O O . LEU A 1 71 ? -4.389 -4.517 14.456 1.00 84.31 71 LEU A O 1
ATOM 550 N N . THR A 1 72 ? -2.464 -3.511 13.893 1.00 86.62 72 THR A N 1
ATOM 551 C CA . THR A 1 72 ? -1.793 -3.788 15.167 1.00 86.62 72 THR A CA 1
ATOM 552 C C . THR A 1 72 ? -2.472 -3.033 16.305 1.00 86.62 72 THR A C 1
ATOM 554 O O . THR A 1 72 ? -2.837 -3.660 17.299 1.00 86.62 72 THR A O 1
ATOM 557 N N . ASP A 1 73 ? -2.724 -1.735 16.127 1.00 80.00 73 ASP A N 1
ATOM 558 C CA . ASP A 1 73 ? -3.420 -0.901 17.115 1.00 80.00 73 ASP A CA 1
ATOM 559 C C . ASP A 1 73 ? -4.843 -1.418 17.372 1.00 80.00 73 ASP A C 1
ATOM 561 O O . ASP A 1 73 ? -5.270 -1.562 18.519 1.00 80.00 73 ASP A O 1
ATOM 565 N N . TYR A 1 74 ? -5.557 -1.783 16.302 1.00 80.31 74 TYR A N 1
ATOM 566 C CA . TYR A 1 74 ? -6.886 -2.382 16.400 1.00 80.31 74 TYR A CA 1
ATOM 567 C C . TYR A 1 74 ? -6.880 -3.703 17.176 1.00 80.31 74 TYR A C 1
ATOM 569 O O . TYR A 1 74 ? -7.704 -3.901 18.067 1.00 80.31 74 TYR A O 1
ATOM 577 N N . ASN A 1 75 ? -5.956 -4.611 16.856 1.00 80.12 75 ASN A N 1
ATOM 578 C CA . ASN A 1 75 ? -5.858 -5.913 17.514 1.00 80.12 75 ASN A CA 1
ATOM 579 C C . ASN A 1 75 ? -5.458 -5.780 18.985 1.00 80.12 75 ASN A C 1
ATOM 581 O O . ASN A 1 75 ? -5.967 -6.529 19.819 1.00 80.12 75 ASN A O 1
ATOM 585 N N . PHE A 1 76 ? -4.577 -4.827 19.303 1.00 80.19 76 PHE A N 1
ATOM 586 C CA . PHE A 1 76 ? -4.217 -4.499 20.678 1.00 80.19 76 PHE A CA 1
ATOM 587 C C . PHE A 1 76 ? -5.454 -4.061 21.465 1.00 80.19 76 PHE A C 1
ATOM 589 O O . PHE A 1 76 ? -5.789 -4.686 22.471 1.00 80.19 76 PHE A O 1
ATOM 596 N N . LEU A 1 77 ? -6.199 -3.084 20.949 1.00 72.69 77 LEU A N 1
ATOM 597 C CA . LEU A 1 77 ? -7.414 -2.601 21.596 1.00 72.69 77 LEU A CA 1
ATOM 598 C C . LEU A 1 77 ? -8.478 -3.702 21.720 1.00 72.69 77 LEU A C 1
ATOM 600 O O . LEU A 1 77 ? -9.065 -3.899 22.777 1.00 72.69 77 LEU A O 1
ATOM 604 N N . LYS A 1 78 ? -8.694 -4.486 20.662 1.00 72.38 78 LYS A N 1
ATOM 605 C CA . LYS A 1 78 ? -9.624 -5.622 20.683 1.00 72.38 78 LYS A CA 1
ATOM 606 C C . LYS A 1 78 ? -9.265 -6.647 21.761 1.00 72.38 78 LYS A C 1
ATOM 608 O O . LYS A 1 78 ? -10.166 -7.220 22.360 1.00 72.38 78 LYS A O 1
ATOM 613 N N . SER A 1 79 ? -7.977 -6.895 22.002 1.00 73.56 79 SER A N 1
ATOM 614 C CA . SER A 1 79 ? -7.544 -7.834 23.045 1.00 73.56 79 SER A CA 1
ATOM 615 C C . SER A 1 79 ? -7.852 -7.347 24.464 1.00 73.56 79 SER A C 1
ATOM 617 O O . SER A 1 79 ? -7.986 -8.162 25.372 1.00 73.56 79 SER A O 1
ATOM 619 N N . GLU A 1 80 ? -7.999 -6.034 24.647 1.00 68.31 80 GLU A N 1
ATOM 620 C CA . GLU A 1 80 ? -8.375 -5.415 25.919 1.00 68.31 80 GLU A CA 1
ATOM 621 C C . GLU A 1 80 ? -9.892 -5.498 26.177 1.00 68.31 80 GLU A C 1
ATOM 623 O O . GLU A 1 80 ? -10.329 -5.578 27.325 1.00 68.31 80 GLU A O 1
ATOM 628 N N . TYR A 1 81 ? -10.695 -5.563 25.110 1.00 64.19 81 TYR A N 1
ATOM 629 C CA . TYR A 1 81 ? -12.154 -5.641 25.156 1.00 64.19 81 TYR A CA 1
ATOM 630 C C . TYR A 1 81 ? -12.643 -7.033 24.733 1.00 64.19 81 TYR A C 1
ATOM 632 O O . TYR A 1 81 ? -12.996 -7.279 23.578 1.00 64.19 81 TYR A O 1
ATOM 640 N N . ASP A 1 82 ? -12.657 -7.958 25.694 1.00 60.72 82 ASP A N 1
ATOM 641 C CA . ASP A 1 82 ? -12.964 -9.376 25.494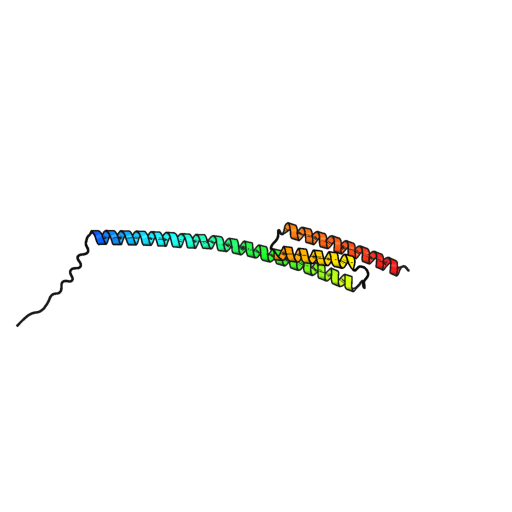 1.00 60.72 82 ASP A CA 1
ATOM 642 C C . ASP A 1 82 ? -14.356 -9.577 24.842 1.00 60.72 82 ASP A C 1
ATOM 644 O O . ASP A 1 82 ? -15.406 -9.480 25.478 1.00 60.72 82 ASP A O 1
ATOM 648 N N . SER A 1 83 ? -14.358 -9.885 23.540 1.00 59.09 83 SER A N 1
ATOM 649 C CA . SER A 1 83 ? -15.441 -10.514 22.756 1.00 59.09 83 SER A CA 1
ATOM 650 C C . SER A 1 83 ? -16.704 -9.726 22.351 1.00 59.09 83 SER A C 1
ATOM 652 O O . SER A 1 83 ? -17.592 -10.320 21.737 1.00 59.09 83 SER A O 1
ATOM 654 N N . VAL A 1 84 ? -16.820 -8.417 22.588 1.00 57.62 84 VAL A N 1
ATOM 655 C CA . VAL A 1 84 ? -18.148 -7.763 22.500 1.00 57.62 84 VAL A CA 1
ATOM 656 C C . VAL A 1 84 ? -18.721 -7.603 21.072 1.00 57.62 84 VAL A 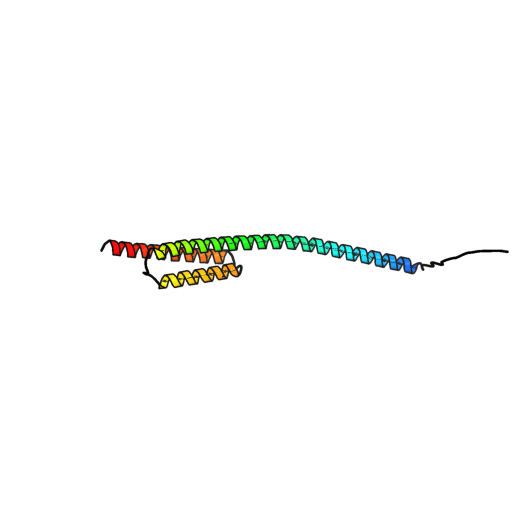C 1
ATOM 658 O O . VAL A 1 84 ? -19.935 -7.489 20.931 1.00 57.62 84 VAL A O 1
ATOM 661 N N . LEU A 1 85 ? -17.935 -7.660 19.984 1.00 61.38 85 LEU A N 1
ATOM 662 C CA . LEU A 1 85 ? -18.452 -7.338 18.635 1.00 61.38 85 LEU A CA 1
ATOM 663 C C . LEU A 1 85 ? -17.777 -8.123 17.481 1.00 61.38 85 LEU A C 1
ATOM 665 O O . LEU A 1 85 ? -16.929 -7.611 16.751 1.00 61.38 85 LEU A O 1
ATOM 669 N N . VAL A 1 86 ? -18.208 -9.371 17.262 1.00 63.12 86 VAL A N 1
ATOM 670 C CA . VAL A 1 86 ? -17.688 -10.270 16.200 1.00 63.12 86 VAL A CA 1
ATOM 671 C C . VAL A 1 86 ? -18.013 -9.789 14.772 1.00 63.12 86 VAL A C 1
ATOM 673 O O . VAL A 1 86 ? -17.258 -10.039 13.832 1.00 63.12 86 VAL A O 1
ATOM 676 N N . GLU A 1 87 ? -19.126 -9.081 14.578 1.00 62.81 87 GLU A N 1
ATOM 677 C CA . GLU A 1 87 ? -19.583 -8.679 13.239 1.00 62.81 87 GLU A CA 1
ATOM 678 C C . GLU A 1 87 ? -18.714 -7.566 12.627 1.00 62.81 87 GLU A C 1
ATOM 680 O O . GLU A 1 87 ? -18.338 -7.634 11.454 1.00 62.81 87 GLU A O 1
ATOM 685 N N . LYS A 1 88 ? -18.314 -6.572 13.431 1.00 68.62 88 LYS A N 1
ATOM 686 C CA . LYS A 1 88 ? -17.465 -5.462 12.968 1.00 68.62 88 LYS A CA 1
ATOM 687 C C . LYS A 1 88 ? -16.030 -5.905 12.671 1.00 68.62 88 LYS A C 1
ATOM 689 O O . LYS A 1 88 ? -15.420 -5.394 11.733 1.00 68.62 88 LYS A O 1
ATOM 694 N N . ASP A 1 89 ? -15.542 -6.919 13.381 1.00 72.94 89 ASP A N 1
ATOM 695 C CA . ASP A 1 89 ? -14.245 -7.554 13.129 1.00 72.94 89 ASP A CA 1
ATOM 696 C C . ASP A 1 89 ? -14.168 -8.160 11.716 1.00 72.94 89 ASP A C 1
ATOM 698 O O . ASP A 1 89 ? -13.197 -7.941 10.993 1.00 72.94 89 ASP A O 1
ATOM 702 N N . SER A 1 90 ? -15.236 -8.828 11.260 1.00 78.62 90 SER A N 1
ATOM 703 C CA . SER A 1 90 ? -15.291 -9.402 9.905 1.00 78.62 90 SER A CA 1
ATOM 704 C C . SER A 1 90 ? -15.250 -8.330 8.809 1.00 78.62 90 SER A C 1
ATOM 706 O O . SER A 1 90 ? -14.607 -8.516 7.775 1.00 78.62 90 SER A O 1
ATOM 708 N N . VAL A 1 91 ? -15.897 -7.181 9.029 1.00 83.94 91 VAL A N 1
ATOM 709 C CA . VAL A 1 91 ? -15.899 -6.060 8.071 1.00 83.94 91 VAL A CA 1
ATOM 710 C C . VAL A 1 91 ? -14.529 -5.380 7.998 1.00 83.94 91 VAL A C 1
ATOM 712 O O . VAL A 1 91 ? -14.075 -5.026 6.904 1.00 83.94 91 VAL A O 1
ATOM 715 N N . ILE A 1 92 ? -13.862 -5.203 9.141 1.00 84.00 92 ILE A N 1
ATOM 716 C CA . ILE A 1 92 ? -12.515 -4.622 9.229 1.00 84.00 92 ILE A CA 1
ATOM 717 C C . ILE A 1 92 ? -11.500 -5.543 8.540 1.00 84.00 92 ILE A C 1
ATOM 719 O O . ILE A 1 92 ? -10.728 -5.069 7.705 1.00 84.00 92 ILE A O 1
ATOM 723 N N . GLN A 1 93 ? -11.565 -6.854 8.789 1.00 86.81 93 GLN A N 1
ATOM 724 C CA . GLN A 1 93 ? -10.696 -7.842 8.139 1.00 86.81 93 GLN A CA 1
ATOM 725 C C . GLN A 1 93 ? -10.916 -7.900 6.623 1.00 86.81 93 GLN A C 1
ATOM 727 O O . GLN A 1 93 ? -9.958 -7.771 5.864 1.00 86.81 93 GLN A O 1
ATOM 732 N N . ALA A 1 94 ? -12.169 -7.980 6.164 1.00 88.69 94 ALA A N 1
ATOM 733 C CA . ALA A 1 94 ? -12.472 -7.985 4.732 1.00 88.69 94 ALA A CA 1
ATOM 734 C C . ALA A 1 94 ? -11.989 -6.703 4.026 1.00 88.69 94 ALA A C 1
ATOM 736 O O . ALA A 1 94 ? -11.511 -6.744 2.892 1.00 88.69 94 ALA A O 1
ATOM 737 N N . SER A 1 95 ? -12.085 -5.555 4.704 1.00 87.00 95 SER A N 1
ATOM 738 C CA . SER A 1 95 ? -11.586 -4.279 4.179 1.00 87.00 95 SER A CA 1
ATOM 739 C C . SER A 1 95 ? -10.059 -4.249 4.115 1.00 87.00 95 SER A C 1
ATOM 741 O O . SER A 1 95 ? -9.498 -3.765 3.134 1.00 87.00 95 SER A O 1
ATOM 743 N N . ALA A 1 96 ? -9.383 -4.785 5.130 1.00 89.06 96 ALA A N 1
ATOM 744 C CA . ALA A 1 96 ? -7.931 -4.900 5.144 1.00 89.06 96 ALA A CA 1
ATOM 745 C C . ALA A 1 96 ? -7.415 -5.822 4.030 1.00 89.06 96 ALA A C 1
ATOM 747 O O . ALA A 1 96 ? -6.432 -5.489 3.365 1.00 89.06 96 ALA A O 1
ATOM 748 N N . ASP A 1 97 ? -8.097 -6.937 3.778 1.00 92.00 97 ASP A N 1
ATOM 749 C CA . ASP A 1 97 ? -7.737 -7.863 2.704 1.00 92.00 97 ASP A CA 1
ATOM 750 C C . ASP A 1 97 ? -7.920 -7.238 1.315 1.00 92.00 97 ASP A C 1
ATOM 752 O O . ASP A 1 97 ? -7.059 -7.408 0.447 1.00 92.00 97 ASP A O 1
ATOM 756 N N . GLU A 1 98 ? -8.974 -6.445 1.101 1.00 89.12 98 GLU A N 1
ATOM 757 C CA . GLU A 1 98 ? -9.134 -5.701 -0.155 1.00 89.12 98 GLU A CA 1
ATOM 758 C C . GLU A 1 98 ? -8.034 -4.643 -0.331 1.00 89.12 98 GLU A C 1
ATOM 760 O O . GLU A 1 98 ? -7.487 -4.512 -1.427 1.00 89.12 98 GLU A O 1
ATOM 765 N N . ILE A 1 99 ? -7.637 -3.935 0.732 1.00 86.19 99 ILE A N 1
ATOM 766 C CA . ILE A 1 99 ? -6.519 -2.979 0.673 1.00 86.19 99 ILE A CA 1
ATOM 767 C C . ILE A 1 99 ? -5.213 -3.706 0.327 1.00 86.19 99 ILE A C 1
ATOM 769 O O . ILE A 1 99 ? -4.498 -3.264 -0.574 1.00 86.19 99 ILE A O 1
ATOM 773 N N . ARG A 1 100 ? -4.922 -4.850 0.962 1.00 88.44 100 ARG A N 1
ATOM 774 C CA . ARG A 1 100 ? -3.755 -5.691 0.625 1.00 88.44 100 ARG A CA 1
ATOM 775 C C . ARG A 1 100 ? -3.775 -6.122 -0.834 1.00 88.44 100 ARG A C 1
ATOM 777 O O . ARG A 1 100 ? -2.748 -6.052 -1.510 1.00 88.44 100 ARG A O 1
ATOM 784 N N . ARG A 1 101 ? -4.943 -6.525 -1.337 1.00 89.88 101 ARG A N 1
ATOM 785 C CA . ARG A 1 101 ? -5.118 -6.895 -2.742 1.00 89.88 101 ARG A CA 1
ATOM 786 C C . ARG A 1 101 ? -4.818 -5.713 -3.658 1.00 89.88 101 ARG A C 1
ATOM 788 O O . ARG A 1 101 ? -4.058 -5.875 -4.609 1.00 89.88 101 ARG A O 1
ATOM 795 N N . LEU A 1 102 ? -5.346 -4.528 -3.360 1.00 87.31 102 LEU A N 1
ATOM 796 C CA . LEU A 1 102 ? -5.099 -3.327 -4.160 1.00 87.31 102 LEU A CA 1
ATOM 797 C C . LEU A 1 102 ? -3.620 -2.913 -4.162 1.00 87.31 102 LEU A C 1
ATOM 799 O O . LEU A 1 102 ? -3.111 -2.578 -5.228 1.00 87.31 102 LEU A O 1
ATOM 803 N N . ILE A 1 103 ? -2.929 -3.007 -3.021 1.00 84.69 103 ILE A N 1
ATOM 804 C CA . ILE A 1 103 ? -1.475 -2.785 -2.927 1.00 84.69 103 ILE A CA 1
ATOM 805 C C . ILE A 1 103 ? -0.726 -3.809 -3.793 1.00 84.69 103 ILE A C 1
ATOM 807 O O . ILE A 1 103 ? 0.122 -3.442 -4.601 1.00 84.69 103 ILE A O 1
ATOM 811 N N . SER A 1 104 ? -1.080 -5.097 -3.698 1.00 84.06 104 SER A N 1
ATOM 812 C CA . SER A 1 104 ? -0.420 -6.165 -4.470 1.00 84.06 104 SER A CA 1
ATOM 813 C C . SER A 1 104 ? -0.621 -6.054 -5.984 1.00 84.06 104 SER A C 1
ATOM 815 O O . SER A 1 104 ? 0.195 -6.546 -6.759 1.00 84.06 104 SER A O 1
ATOM 817 N N . MET A 1 105 ? -1.717 -5.421 -6.406 1.00 85.12 105 MET A N 1
ATOM 818 C CA . MET A 1 105 ? -2.042 -5.184 -7.809 1.00 85.12 105 MET A CA 1
ATOM 819 C C . MET A 1 105 ? -1.438 -3.881 -8.349 1.00 85.12 105 MET A C 1
ATOM 821 O O . MET A 1 105 ? -1.739 -3.533 -9.489 1.00 85.12 105 MET A O 1
ATOM 825 N N . GLU A 1 106 ? -0.649 -3.154 -7.546 1.00 79.56 106 GLU A N 1
ATOM 826 C CA . GLU A 1 106 ? -0.171 -1.798 -7.858 1.00 79.56 106 GLU A CA 1
ATOM 827 C C . GLU A 1 106 ? -1.324 -0.889 -8.331 1.00 79.56 106 GLU A C 1
ATOM 829 O O . GLU A 1 106 ? -1.218 -0.148 -9.310 1.00 79.56 106 GLU A O 1
ATOM 834 N N . ALA A 1 107 ? -2.483 -0.995 -7.668 1.00 78.31 107 ALA A N 1
ATOM 835 C CA . ALA A 1 107 ? -3.643 -0.179 -7.995 1.00 78.31 107 ALA A CA 1
ATOM 836 C C . ALA A 1 107 ? -3.372 1.307 -7.702 1.00 78.31 107 ALA A C 1
ATOM 838 O O . ALA A 1 107 ? -2.470 1.660 -6.949 1.00 78.31 107 ALA A O 1
ATOM 839 N N . ASP A 1 108 ? -4.201 2.185 -8.272 1.00 82.56 108 ASP A N 1
ATOM 840 C CA . ASP A 1 108 ? -4.085 3.634 -8.090 1.00 82.56 108 ASP A CA 1
ATOM 841 C C . ASP A 1 108 ? -3.948 4.016 -6.603 1.00 82.56 108 ASP A C 1
ATOM 843 O O . ASP A 1 108 ? -4.843 3.750 -5.788 1.00 82.56 108 ASP A O 1
ATOM 847 N N . TYR A 1 109 ? -2.831 4.673 -6.276 1.00 82.94 109 TYR A N 1
ATOM 848 C CA . TYR A 1 109 ? -2.492 5.155 -4.940 1.00 82.94 109 TYR A CA 1
ATOM 849 C C . TYR A 1 109 ? -3.661 5.889 -4.271 1.00 82.94 109 TYR A C 1
ATOM 851 O O . TYR A 1 109 ? -3.988 5.619 -3.112 1.00 82.94 109 TYR A O 1
ATOM 859 N N . TYR A 1 110 ? -4.353 6.774 -4.998 1.00 83.56 110 TYR A N 1
ATOM 860 C CA . TYR A 1 110 ? -5.459 7.558 -4.441 1.00 83.56 110 TYR A CA 1
ATOM 861 C C . TYR A 1 110 ? -6.625 6.672 -4.007 1.00 83.56 110 TYR A C 1
ATOM 863 O O . TYR A 1 110 ? -7.289 6.939 -2.999 1.00 83.56 110 TYR A O 1
ATOM 871 N N . LYS A 1 111 ? -6.867 5.590 -4.749 1.00 85.44 111 LYS A N 1
ATOM 872 C CA . LYS A 1 111 ? -7.908 4.617 -4.428 1.00 85.44 111 LYS A CA 1
ATOM 873 C C . LYS A 1 111 ? -7.548 3.833 -3.169 1.00 85.44 111 LYS A C 1
ATOM 875 O O . LYS A 1 111 ? -8.412 3.681 -2.304 1.00 85.44 111 LYS A O 1
ATOM 880 N N . ILE A 1 112 ? -6.295 3.385 -3.049 1.00 86.56 112 ILE A N 1
ATOM 881 C CA . ILE A 1 112 ? -5.810 2.663 -1.864 1.00 86.56 112 ILE A CA 1
ATOM 882 C C . ILE A 1 112 ? -5.889 3.571 -0.635 1.00 86.56 112 ILE A C 1
ATOM 884 O O . ILE A 1 112 ? -6.502 3.205 0.368 1.00 86.56 112 ILE A O 1
ATOM 888 N N . ARG A 1 113 ? -5.371 4.799 -0.742 1.00 85.06 113 ARG A N 1
ATOM 889 C CA . ARG A 1 113 ? -5.384 5.783 0.347 1.00 85.06 113 ARG A CA 1
ATOM 890 C C . ARG A 1 113 ? -6.799 6.107 0.820 1.00 85.06 113 ARG A C 1
ATOM 892 O O . ARG A 1 113 ? -7.046 6.204 2.021 1.00 85.06 113 ARG A O 1
ATOM 899 N N . ARG A 1 114 ? -7.753 6.231 -0.107 1.00 88.38 114 ARG A N 1
ATOM 900 C CA . ARG A 1 114 ? -9.166 6.437 0.235 1.00 88.38 114 ARG A CA 1
ATOM 901 C C . ARG A 1 114 ? -9.741 5.254 1.013 1.00 88.38 114 ARG A C 1
ATOM 903 O O . ARG A 1 114 ? -10.429 5.480 2.003 1.00 88.38 114 ARG A O 1
ATOM 910 N N . GLN A 1 115 ? -9.481 4.018 0.586 1.00 87.50 115 GLN A N 1
ATOM 911 C CA . GLN A 1 115 ? -9.964 2.840 1.313 1.00 87.50 115 GLN A CA 1
ATOM 912 C C . GLN A 1 115 ? -9.337 2.716 2.699 1.00 87.50 115 GLN A C 1
ATOM 914 O O . GLN A 1 115 ? -10.033 2.381 3.652 1.00 87.50 115 GLN A O 1
ATOM 919 N N . LEU A 1 116 ? -8.058 3.057 2.825 1.00 87.88 116 LEU A N 1
ATOM 920 C CA . LEU A 1 116 ? -7.361 3.051 4.102 1.00 87.88 116 LEU A CA 1
ATOM 921 C C . LEU A 1 116 ? -7.934 4.097 5.074 1.00 87.88 116 LEU A C 1
ATOM 923 O O . LEU A 1 116 ? -8.128 3.801 6.250 1.00 87.88 116 LEU A O 1
ATOM 927 N N . ASN A 1 117 ? -8.312 5.281 4.586 1.00 87.00 117 ASN A N 1
ATOM 928 C CA . ASN A 1 117 ? -9.018 6.272 5.405 1.00 87.00 117 ASN A CA 1
ATOM 929 C C . ASN A 1 117 ? -10.415 5.800 5.839 1.00 87.00 117 ASN A C 1
ATOM 931 O O . ASN A 1 117 ? -10.788 6.003 6.988 1.00 87.00 117 ASN A O 1
ATOM 935 N N . LEU A 1 118 ? -11.161 5.127 4.957 1.00 88.94 118 LEU A N 1
ATOM 936 C CA . LEU A 1 118 ? -12.454 4.535 5.322 1.00 88.94 118 LEU A CA 1
ATOM 937 C C . LEU A 1 118 ? -12.300 3.423 6.367 1.00 88.94 118 LEU A C 1
ATOM 939 O O . LEU A 1 118 ? -13.156 3.269 7.233 1.00 88.94 118 LEU A O 1
ATOM 943 N N . LEU A 1 119 ? -11.220 2.640 6.291 1.00 88.38 119 LEU A N 1
ATOM 944 C CA . LEU A 1 119 ? -10.916 1.629 7.298 1.00 88.38 119 LEU A CA 1
ATOM 945 C C . LEU A 1 119 ? -10.634 2.278 8.657 1.00 88.38 119 LEU A C 1
ATOM 947 O O . LEU A 1 119 ? -11.187 1.832 9.654 1.00 88.38 119 LEU A O 1
ATOM 951 N N . ARG A 1 120 ? -9.845 3.359 8.691 1.00 86.06 120 ARG A N 1
ATOM 952 C CA . ARG A 1 120 ? -9.580 4.121 9.923 1.00 86.06 120 ARG A CA 1
ATOM 953 C C . ARG A 1 120 ? -10.842 4.639 10.587 1.00 86.06 120 ARG A C 1
ATOM 955 O O . ARG A 1 120 ? -10.982 4.468 11.789 1.00 86.06 120 ARG A O 1
ATOM 962 N N . GLU A 1 121 ? -11.725 5.253 9.807 1.00 87.25 121 GLU A N 1
ATOM 963 C CA . GLU A 1 121 ? -12.995 5.791 10.300 1.00 87.25 121 GLU A CA 1
ATOM 964 C C . GLU A 1 121 ? -13.827 4.682 10.955 1.00 87.25 121 GLU A C 1
ATOM 966 O O . GLU A 1 121 ? -14.201 4.793 12.116 1.00 87.25 121 GLU A O 1
ATOM 971 N N . ARG A 1 122 ? -13.988 3.537 10.277 1.00 82.75 122 ARG A N 1
ATOM 972 C CA . ARG A 1 122 ? -14.711 2.382 10.842 1.00 82.75 122 ARG A CA 1
ATOM 973 C C . ARG A 1 122 ? -14.055 1.822 12.098 1.00 82.75 122 ARG A C 1
ATOM 975 O O . ARG A 1 122 ? -14.757 1.383 13.006 1.00 82.75 122 ARG A O 1
ATOM 982 N N . THR A 1 123 ? -12.725 1.788 12.133 1.00 81.00 123 THR A N 1
ATOM 983 C CA . THR A 1 123 ? -11.980 1.339 13.308 1.00 81.00 123 THR A CA 1
ATOM 984 C C . THR A 1 123 ? -12.180 2.299 14.480 1.00 81.00 123 THR A C 1
ATOM 986 O O . THR A 1 123 ? -12.393 1.831 15.590 1.00 81.00 123 THR A O 1
ATOM 989 N N . GLN A 1 124 ? -12.173 3.615 14.250 1.00 81.56 124 GLN A N 1
ATOM 990 C CA . GLN A 1 124 ? -12.437 4.625 15.284 1.00 81.56 124 GLN A CA 1
ATOM 991 C C . GLN A 1 124 ? -13.873 4.558 15.799 1.00 81.56 124 GLN A C 1
ATOM 993 O O . GLN A 1 124 ? -14.072 4.476 17.006 1.00 81.56 124 GLN A O 1
ATOM 998 N N . ASP A 1 125 ? -14.859 4.470 14.906 1.00 82.19 125 ASP A N 1
ATOM 999 C CA . ASP A 1 125 ? -16.264 4.297 15.294 1.00 82.19 125 ASP A CA 1
ATOM 1000 C C . ASP A 1 125 ? -16.465 3.050 16.170 1.00 82.19 125 ASP A C 1
ATOM 1002 O O . ASP A 1 125 ? -17.298 3.031 17.076 1.00 82.19 125 ASP A O 1
ATOM 1006 N N . TYR A 1 126 ? -15.704 1.987 15.893 1.00 76.12 126 TYR A N 1
ATOM 1007 C CA . TYR A 1 126 ? -15.697 0.772 16.701 1.00 76.12 126 TYR A CA 1
ATOM 1008 C C . TYR A 1 126 ? -15.089 0.993 18.092 1.00 76.12 126 TYR A C 1
ATOM 1010 O O . TYR A 1 126 ? -15.659 0.523 19.075 1.00 76.12 126 TYR A O 1
ATOM 1018 N N . VAL A 1 127 ? -13.965 1.713 18.186 1.00 75.56 127 VAL A N 1
ATOM 1019 C CA . VAL A 1 127 ? -13.348 2.095 19.471 1.00 75.56 127 VAL A CA 1
ATOM 1020 C C . VAL A 1 127 ? -14.333 2.893 20.323 1.00 75.56 127 VAL A C 1
ATOM 1022 O O . VAL A 1 127 ? -14.555 2.558 21.483 1.00 75.56 127 VAL A O 1
ATOM 1025 N N . ASP A 1 128 ? -14.984 3.890 19.729 1.00 80.69 128 ASP A N 1
ATOM 1026 C CA . ASP A 1 128 ? -15.935 4.756 20.429 1.00 80.69 128 ASP A CA 1
ATOM 1027 C C . ASP A 1 128 ? -17.151 3.978 20.956 1.00 80.69 128 ASP A C 1
ATOM 1029 O O . ASP A 1 128 ? -17.710 4.294 22.010 1.00 80.69 128 ASP A O 1
ATOM 1033 N N . GLU A 1 129 ? -17.601 2.963 20.218 1.00 76.38 129 GLU A N 1
ATOM 1034 C CA . GLU A 1 129 ? -18.684 2.079 20.649 1.00 76.38 129 GLU A CA 1
ATOM 1035 C C . GLU A 1 129 ? -18.247 1.158 21.796 1.00 76.38 129 GLU A C 1
ATOM 1037 O O . GLU A 1 129 ? -19.007 0.974 22.750 1.00 76.38 129 GLU A O 1
ATOM 1042 N N . LEU A 1 130 ? -17.015 0.643 21.754 1.00 74.12 130 LEU A N 1
ATOM 1043 C CA . LEU A 1 130 ? -16.443 -0.133 22.856 1.00 74.12 130 LEU A CA 1
ATOM 1044 C C . LEU A 1 130 ? -16.325 0.694 24.140 1.00 74.12 130 LEU A C 1
ATOM 1046 O O . L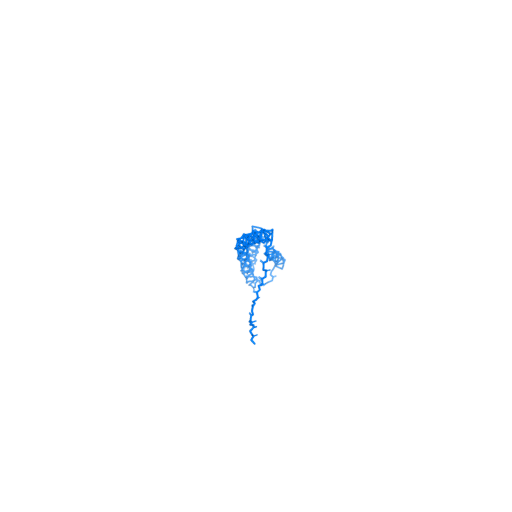EU A 1 130 ? -16.741 0.227 25.203 1.00 74.12 130 LEU A O 1
ATOM 1050 N N . ASP A 1 131 ? -15.831 1.929 24.047 1.00 71.81 131 ASP A N 1
ATOM 1051 C CA . ASP A 1 131 ? -15.684 2.821 25.202 1.00 71.81 131 ASP A CA 1
ATOM 1052 C C . ASP A 1 131 ? -17.038 3.130 25.861 1.00 71.81 131 ASP A C 1
ATOM 1054 O O . ASP A 1 131 ? -17.145 3.160 27.095 1.00 71.81 131 ASP A O 1
ATOM 1058 N N . LYS A 1 132 ? -18.103 3.293 25.062 1.00 78.44 132 LYS A N 1
ATOM 1059 C CA . LYS A 1 132 ? -19.476 3.454 25.574 1.00 78.44 132 LYS A CA 1
ATOM 1060 C C . LYS A 1 132 ? -19.938 2.217 2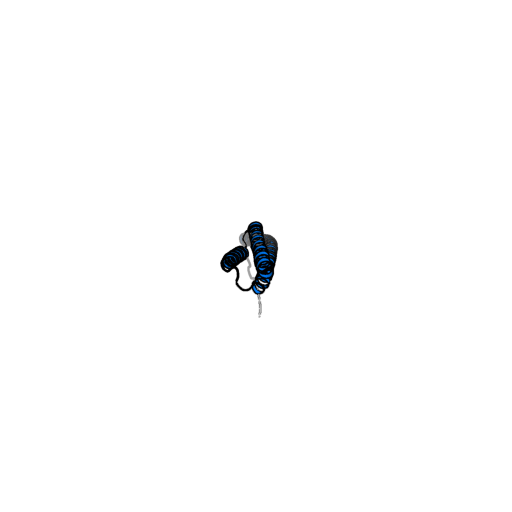6.340 1.00 78.44 132 LYS A C 1
ATOM 1062 O O . LYS A 1 132 ? -20.356 2.344 27.490 1.00 78.44 132 LYS A O 1
ATOM 1067 N N . LEU A 1 133 ? -19.815 1.033 25.738 1.00 73.25 133 LEU A N 1
ATOM 1068 C CA . LEU A 1 133 ? -20.244 -0.231 26.350 1.00 73.25 133 LEU A CA 1
ATOM 1069 C C . LEU A 1 133 ? -19.486 -0.528 27.650 1.00 73.25 133 LEU A C 1
ATOM 1071 O O . LEU A 1 133 ? -20.073 -0.990 28.631 1.00 73.25 133 LEU A O 1
ATOM 1075 N N . TYR A 1 134 ? -18.188 -0.240 27.683 1.00 70.31 134 TYR A N 1
ATOM 1076 C CA . TYR A 1 134 ? -17.368 -0.415 28.877 1.00 70.31 134 TYR A CA 1
ATOM 1077 C C . TYR A 1 134 ? -17.734 0.567 29.990 1.00 70.31 134 TYR A C 1
ATOM 1079 O O . TYR A 1 134 ? -17.807 0.186 31.160 1.00 70.31 134 TYR A O 1
ATOM 1087 N N . THR A 1 135 ? -17.994 1.826 29.633 1.00 73.50 135 THR A N 1
ATOM 1088 C CA . THR A 1 135 ? -18.395 2.855 30.598 1.00 73.50 135 THR A CA 1
ATOM 1089 C C . THR A 1 135 ? -19.752 2.528 31.219 1.00 73.50 135 THR A C 1
ATOM 1091 O O . THR A 1 135 ? -19.892 2.619 32.436 1.00 73.50 135 THR A O 1
ATOM 1094 N N . GLU A 1 136 ? -20.729 2.084 30.425 1.00 69.00 136 GLU A N 1
ATOM 1095 C CA . GLU A 1 136 ? -22.040 1.658 30.935 1.00 69.00 136 GLU A CA 1
ATOM 1096 C C . GLU A 1 136 ? -21.928 0.462 31.894 1.00 69.00 136 GLU A C 1
ATOM 1098 O O . GLU A 1 136 ? -22.514 0.492 32.976 1.00 69.00 136 GLU A O 1
ATOM 1103 N N . ASN A 1 137 ? -21.112 -0.546 31.562 1.00 63.16 137 ASN A N 1
ATOM 1104 C CA . ASN A 1 137 ? -20.887 -1.708 32.432 1.00 63.16 137 ASN A CA 1
ATOM 1105 C C . ASN A 1 137 ? -20.100 -1.392 33.713 1.00 63.16 137 ASN A C 1
ATOM 1107 O O . ASN A 1 137 ? -20.194 -2.147 34.674 1.00 63.16 137 ASN A O 1
ATOM 1111 N N . LYS A 1 138 ? -19.310 -0.311 33.748 1.00 62.94 138 LYS A N 1
ATOM 1112 C CA . LYS A 1 138 ? -18.600 0.134 34.962 1.00 62.94 138 LYS A CA 1
ATOM 1113 C C . LYS A 1 138 ? -19.465 0.941 35.927 1.00 62.94 138 LYS A C 1
ATOM 1115 O O . LYS A 1 138 ? -19.073 1.113 37.081 1.00 62.94 138 LYS A O 1
ATOM 1120 N N . VAL A 1 139 ? -20.561 1.518 35.439 1.00 60.66 139 VAL A N 1
ATOM 1121 C CA . VAL A 1 139 ? -21.458 2.381 36.224 1.00 60.66 139 VAL A CA 1
ATOM 1122 C C . VAL A 1 139 ? -22.578 1.573 36.903 1.00 60.66 139 VAL A C 1
ATOM 1124 O O . VAL A 1 139 ? -23.214 2.083 37.827 1.00 60.66 139 VAL A O 1
ATOM 1127 N N . LEU A 1 140 ? -22.785 0.317 36.493 1.00 48.59 140 LEU A N 1
ATOM 1128 C CA . LEU A 1 140 ? -23.674 -0.665 37.130 1.00 48.59 140 LEU A CA 1
ATOM 1129 C C . LEU A 1 140 ? -22.917 -1.556 38.125 1.00 48.59 140 LEU A C 1
ATOM 1131 O O . LEU A 1 140 ? -23.543 -1.920 39.148 1.00 48.59 140 LEU A O 1
#

=== Feature glossary ===
The record interleaves many kinds of information about one protein. Here is each kind framed as the question it answers.

Q: What known structures does this most resemble?
A: Structural nearest neighbors (via Foldseek easy-search vs the PDB). Reported per hit: target PDB id, E-value, and alignment TM-score. A TM-score above ~0.5 is the conventional threshold for 'same fold'.

Q: Where is each backbone atom in 3D?
A: The mmCIF table is the protein's shape written out atom by atom. For each backbone N, Cα, C, and carbonyl O, it records an (x, y, z) coordinate triple in Å plus the residue type, chain letter, and residue number.

Q: What are the backbone torsion angles?
A: The φ/ψ torsion pair specifies the backbone conformation at each residue. φ rotates about the N–Cα bond, ψ about the Cα–C bond. Steric clashes forbid most of the (φ, ψ) plane — the allowed regions (α-helix basin, β-sheet basin, left-handed helix) are the Ramachandran-allowed regions.

Q: Which residues are buried vs exposed?
A: Solvent-accessible surface area (SASA) is the area in Å² traced out by the centre of a 1.4 Å probe sphere (a water molecule) rolled over the protein's van der Waals surface (Shrake–Rupley / Lee–Richards construction). Buried residues have near-zero SASA; fully exposed residues can exceed 200 Å². The total SASA scales roughly with the number of surface residues.

Q: How confident is the AlphaFold model at each residue?
A: pLDDT is the predicted lDDT-Cα score: AlphaFold's confidence that the local environment of each residue (all inter-atomic distances within 15 Å) is correctly placed. It is a per-residue number between 0 and 100, with higher meaning more reliable.

Q: What does the local fold look like, residue by residue?
A: 3Di is Foldseek's structural alphabet. Each residue is assigned one of twenty discrete states based on how its Cα sits relative to its spatial (not sequential) neighbors. Aligning 3Di strings finds structural homologs roughly as well as full 3D superposition, but orders of magnitude faster.

Q: How big and how compact is the whole molecule?
A: Radius of gyration (Rg) is the root-mean-square distance of Cα atoms from their centroid — a single number for overall size and compactness. A globular domain of N residues has Rg ≈ 2.2·N^0.38 Å; an extended or disordered chain has a much larger Rg. The Cα contact count is the number of residue pairs whose Cα atoms are within 8 Å and are more than four positions apart in sequence — a standard proxy for tertiary packing density. The bounding box is the smallest axis-aligned box enclosing all Cα atoms.

Q: Which residues are in helices, strands, or loops?
A: DSSP 8-state secondary structure assigns each residue one of H (α-helix), G (3₁₀-helix), I (π-helix), E (extended β-strand), B (isolated β-bridge), T (hydrogen-bonded turn), S (bend), or '-' (coil). The assignment is computed from backbone hydrogen-bond geometry via the Kabsch–Sander algorithm.

Q: How mobile is each atom in the crystal?
A: Crystallographic B-factors measure how much each atom's electron density is smeared out, in Å². They rise in mobile loops and surface residues and fall in the buried interior. In AlphaFold models this column is repurposed to hold pLDDT instead.

Q: What if only a Cα trace is available?
A: P-SEA three-state annotation labels each residue as helix, strand, or coil based purely on the geometry of the Cα trace. It serves as a fallback when the full backbone (and thus DSSP) is unavailable.

Q: What family and function is it annotated with?
A: Database cross-references. InterPro integrates a dozen domain/family signature databases into unified entries with residue-range hits. GO terms attach function/process/location labels with evidence codes. CATH codes position the fold in a four-level structural taxonomy. Organism is the NCBI-taxonomy species name.

Q: Are the domains correctly placed relative to each other?
A: Predicted Aligned Error (PAE) is an AlphaFold confidence matrix: entry (i, j) is the expected error in the position of residue j, in ångströms, when the prediction is superimposed on the true structure at residue i. Low PAE within a block of residues means that block is internally rigid and well-predicted; high PAE between two blocks means their relative placement is uncertain even if each block individually is confident.

Q: What do the diagnostic plots show?
A: Three diagnostic plots accompany the record. The Cα contact map visualizes the tertiary structure as a 2D adjacency matrix (8 Å cutoff, sequence-local contacts suppressed). The Ramachandran plot shows the distribution of backbone (φ, ψ) torsions, with points in the α and β basins reflecting secondary structure content. The PAE plot shows AlphaFold's inter-residue confidence as a color matrix.

Q: What is the amino-acid chain?
A: Primary structure: the covalent order of the twenty standard amino acids along the backbone. Two proteins with the same sequence will (almost always) fold to the same structure; two with 30% identity often share a fold but not the details.

Q: What do the rendered images show?
A: The six renders are orthographic views along the three Cartesian axes in both directions. Representation (cartoon, sticks, or surface) and color scheme (sequence-rainbow or by-chain) vary across proteins so the training set covers all the common visualization conventions.